Protein 5GMB (pdb70)

Structure (mmCIF, N/CA/C/O backbone):
data_5GMB
#
_entry.id   5GMB
#
_cell.length_a   59.796
_cell.length_b   59.796
_cell.length_c   124.180
_cell.angle_alpha   90.00
_cell.angle_beta   90.00
_cell.angle_gamma   90.00
#
_symmetry.space_group_name_H-M   'P 43 21 2'
#
loop_
_entity.id
_entity.type
_entity.pdbx_description
1 polymer "tRNA (cytidine/uridine-2'-O-)-methyltransferase TrmJ"
2 water water
#
loop_
_atom_site.group_PDB
_atom_site.id
_atom_site.type_symbol
_atom_site.label_atom_id
_atom_site.label_alt_id
_atom_site.label_comp_id
_atom_site.label_asym_id
_atom_site.label_entity_id
_atom_site.label_seq_id
_atom_site.pdbx_PDB_ins_code
_atom_site.Cartn_x
_atom_site.Cartn_y
_atom_site.Cartn_z
_atom_site.occupancy
_atom_site.B_iso_or_equiv
_atom_site.auth_seq_id
_atom_site.auth_comp_id
_atom_site.auth_asym_id
_atom_site.auth_atom_id
_atom_site.pdbx_PDB_model_num
ATOM 1 N N . PHE A 1 1 ? 42.833 7.173 -2.450 1.00 60.44 -3 PHE A N 1
ATOM 2 C CA . PHE A 1 1 ? 41.638 7.486 -3.203 1.00 59.77 -3 PHE A CA 1
ATOM 3 C C . PHE A 1 1 ? 40.557 8.440 -2.640 1.00 60.58 -3 PHE A C 1
ATOM 4 O O . PHE A 1 1 ? 40.035 8.414 -1.543 1.00 60.87 -3 PHE A O 1
ATOM 12 N N . GLN A 1 2 ? 40.331 9.340 -3.615 1.00 53.70 -2 GLN A N 1
ATOM 13 C CA . GLN A 1 2 ? 39.436 10.483 -3.558 1.00 51.52 -2 GLN A CA 1
ATOM 14 C C . GLN A 1 2 ? 38.017 10.052 -3.413 1.00 49.95 -2 GLN A C 1
ATOM 15 O O . GLN A 1 2 ? 37.503 10.384 -2.422 1.00 48.52 -2 GLN A O 1
ATOM 21 N N . SER A 1 3 ? 37.408 9.328 -4.379 1.00 43.33 -1 SER A N 1
ATOM 22 C CA . SER A 1 3 ? 36.012 8.887 -4.235 1.00 41.84 -1 SER A CA 1
ATOM 23 C C . SER A 1 3 ? 35.861 8.037 -2.975 1.00 40.88 -1 SER A C 1
ATOM 24 O O . SER A 1 3 ? 34.879 8.211 -2.241 1.00 36.90 -1 SER A O 1
ATOM 27 N N . MET A 1 4 ? 36.884 7.179 -2.695 1.00 36.13 0 MET A N 1
ATOM 28 C CA . MET A 1 4 ? 36.966 6.281 -1.536 1.00 35.46 0 MET A CA 1
ATOM 29 C C . MET A 1 4 ? 36.836 6.971 -0.171 1.00 30.71 0 MET A C 1
ATOM 30 O O . MET A 1 4 ? 36.369 6.336 0.772 1.00 28.34 0 MET A O 1
ATOM 35 N N . MET A 1 5 ? 37.235 8.231 -0.066 1.00 23.77 1 MET A N 1
ATOM 36 C CA . MET A 1 5 ? 37.140 9.009 1.150 1.00 22.10 1 MET A CA 1
ATOM 37 C C . MET A 1 5 ? 35.675 9.052 1.645 1.00 19.72 1 MET A C 1
ATOM 38 O O . MET A 1 5 ? 35.398 9.000 2.795 1.00 17.57 1 MET A O 1
ATOM 43 N N . LEU A 1 6 ? 34.750 9.185 0.707 1.00 14.70 2 LEU A N 1
ATOM 44 C CA . LEU A 1 6 ? 33.333 9.266 1.069 1.00 12.23 2 LEU A CA 1
ATOM 45 C C . LEU A 1 6 ? 32.794 8.009 1.758 1.00 14.71 2 LEU A C 1
ATOM 46 O O . LEU A 1 6 ? 31.768 8.097 2.439 1.00 12.40 2 LEU A O 1
ATOM 51 N N . ASP A 1 7 ? 33.502 6.912 1.637 1.00 13.04 3 ASP A N 1
ATOM 52 C CA . ASP A 1 7 ? 33.037 5.740 2.318 1.00 13.49 3 ASP A CA 1
ATOM 53 C C . ASP A 1 7 ? 33.246 5.782 3.850 1.00 16.80 3 ASP A C 1
ATOM 54 O O . ASP A 1 7 ? 32.752 4.958 4.565 1.00 17.49 3 ASP A O 1
ATOM 59 N N . ARG A 1 8 ? 33.993 6.783 4.278 1.00 14.16 4 ARG A N 1
ATOM 60 C CA . ARG A 1 8 ? 34.274 6.949 5.708 1.00 14.29 4 ARG A CA 1
ATOM 61 C C . ARG A 1 8 ? 33.312 7.914 6.411 1.00 16.62 4 ARG A C 1
ATOM 62 O O . ARG A 1 8 ? 33.551 8.298 7.558 1.00 15.98 4 ARG A O 1
ATOM 70 N N . ILE A 1 9 ? 32.199 8.238 5.759 1.00 12.28 5 ILE A N 1
ATOM 71 C CA . ILE A 1 9 ? 31.109 8.990 6.380 1.00 11.76 5 ILE A CA 1
ATOM 72 C C . ILE A 1 9 ? 30.050 7.963 6.709 1.00 15.46 5 ILE A C 1
ATOM 73 O O . ILE A 1 9 ? 29.474 7.382 5.817 1.00 15.19 5 ILE A O 1
ATOM 78 N N . ARG A 1 10 ? 29.806 7.766 7.997 1.00 9.88 6 ARG A N 1
ATOM 79 C CA . ARG A 1 10 ? 28.898 6.767 8.471 1.00 10.26 6 ARG A CA 1
ATOM 80 C C . ARG A 1 10 ? 27.553 7.439 8.733 1.00 12.07 6 ARG A C 1
ATOM 81 O O . ARG A 1 10 ? 27.453 8.242 9.657 1.00 11.64 6 ARG A O 1
ATOM 89 N N . VAL A 1 11 ? 26.532 7.150 7.913 1.00 8.32 7 VAL A N 1
ATOM 90 C CA . VAL A 1 11 ? 25.197 7.713 8.151 1.00 8.25 7 VAL A CA 1
ATOM 91 C C . VAL A 1 11 ? 24.484 6.802 9.135 1.00 10.80 7 VAL A C 1
ATOM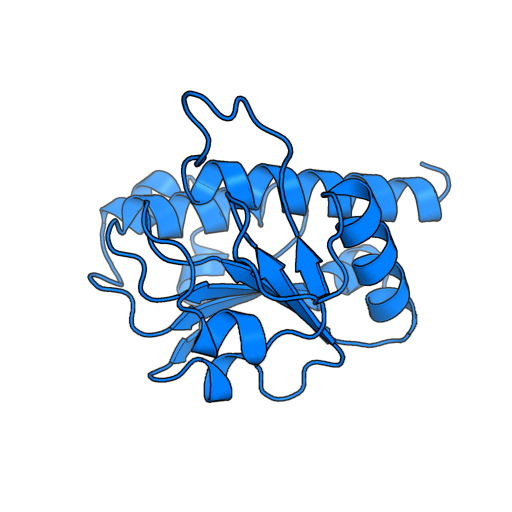 92 O O . VAL A 1 11 ? 24.378 5.584 8.881 1.00 10.77 7 VAL A O 1
ATOM 96 N N . VAL A 1 12 ? 24.048 7.376 10.267 1.00 7.26 8 VAL A N 1
ATOM 97 C CA . VAL A 1 12 ? 23.396 6.601 11.333 1.00 7.22 8 VAL A CA 1
ATOM 98 C C . VAL A 1 12 ? 21.957 7.067 11.473 1.00 10.20 8 VAL A C 1
ATOM 99 O O . VAL A 1 12 ? 21.720 8.248 11.746 1.00 9.39 8 VAL A O 1
ATOM 103 N N . LEU A 1 13 ? 21.002 6.167 11.246 1.00 7.72 9 LEU A N 1
ATOM 104 C CA . LEU A 1 13 ? 19.593 6.511 11.411 1.00 7.35 9 LEU A CA 1
ATOM 105 C C . LEU A 1 13 ? 19.131 5.867 12.703 1.00 10.21 9 LEU A C 1
ATOM 106 O O . LEU A 1 13 ? 19.159 4.623 12.834 1.00 8.78 9 LEU A O 1
ATOM 111 N N . VAL A 1 14 ? 18.659 6.710 13.625 1.00 8.21 10 VAL A N 1
ATOM 112 C CA . VAL A 1 14 ? 18.231 6.246 14.950 1.00 7.70 10 VAL A CA 1
ATOM 113 C C . VAL A 1 14 ? 16.714 5.996 15.004 1.00 11.17 10 VAL A C 1
ATOM 114 O O . VAL A 1 14 ? 15.921 6.917 14.836 1.00 10.88 10 VAL A O 1
ATOM 118 N N . ASN A 1 15 ? 16.337 4.728 15.290 1.00 10.51 11 ASN A N 1
ATOM 119 C CA . ASN A 1 15 ? 14.943 4.326 15.526 1.00 10.52 11 ASN A CA 1
ATOM 120 C C . ASN A 1 15 ? 13.962 4.808 14.453 1.00 12.65 11 ASN A C 1
ATOM 121 O O . ASN A 1 15 ? 12.915 5.377 14.765 1.00 12.26 11 ASN A O 1
ATOM 126 N N . THR A 1 16 ? 14.315 4.587 13.172 1.00 10.03 12 THR A N 1
ATOM 127 C CA . THR A 1 16 ? 13.479 5.051 12.066 1.00 10.04 12 THR A CA 1
ATOM 128 C C . THR A 1 16 ? 12.135 4.308 12.083 1.00 13.22 12 THR A C 1
ATOM 129 O O . THR A 1 16 ? 12.125 3.064 12.149 1.00 14.16 12 THR A O 1
ATOM 133 N N . SER A 1 17 ? 11.085 5.096 12.048 1.00 11.39 13 SER A N 1
ATOM 134 C CA A SER A 1 17 ? 9.735 4.366 12.022 0.50 12.09 13 SER A CA 1
ATOM 135 C CA B SER A 1 17 ? 9.813 4.423 11.953 0.50 12.09 13 SER A CA 1
ATOM 136 C C . SER A 1 17 ? 9.168 3.918 10.568 1.00 16.40 13 SER A C 1
ATOM 137 O O . SER A 1 17 ? 8.631 2.815 10.317 1.00 16.87 13 SER A O 1
ATOM 142 N N . HIS A 1 18 ? 9.440 4.827 9.597 1.00 13.08 14 HIS A N 1
ATOM 143 C CA . HIS A 1 18 ? 8.986 4.508 8.244 1.00 14.35 14 HIS A CA 1
ATOM 144 C C . HIS A 1 18 ? 10.074 3.865 7.431 1.00 14.21 14 HIS A C 1
ATOM 145 O O . HIS A 1 18 ? 11.071 4.515 7.144 1.00 11.60 14 HIS A O 1
ATOM 152 N N . PRO A 1 19 ? 9.933 2.573 7.056 1.00 13.62 15 PRO A N 1
ATOM 153 C CA . PRO A 1 19 ? 11.002 1.934 6.269 1.00 12.67 15 PRO A CA 1
ATOM 154 C C . PRO A 1 19 ? 11.279 2.634 4.951 1.00 12.03 15 PRO A C 1
ATOM 155 O O . PRO A 1 19 ? 12.437 2.640 4.512 1.00 12.31 15 PRO A O 1
ATOM 159 N N . GLY A 1 20 ? 10.273 3.287 4.363 1.00 10.56 16 GLY A N 1
ATOM 160 C CA . GLY A 1 20 ? 10.501 4.089 3.155 1.00 11.43 16 GLY A CA 1
ATOM 161 C C . GLY A 1 20 ? 11.610 5.132 3.344 1.00 14.30 16 GLY A C 1
ATOM 162 O O . GLY A 1 20 ? 12.385 5.411 2.419 1.00 13.53 16 GLY A O 1
ATOM 163 N N . ASN A 1 21 ? 11.731 5.705 4.568 1.00 11.09 17 ASN A N 1
ATOM 164 C CA . ASN A 1 21 ? 12.792 6.692 4.828 1.00 9.88 17 ASN A CA 1
ATOM 165 C C . ASN A 1 21 ? 14.181 6.069 4.831 1.00 9.33 17 ASN A C 1
ATOM 166 O O . ASN A 1 21 ? 15.150 6.730 4.483 1.00 8.92 17 ASN A O 1
ATOM 171 N N . ILE A 1 22 ? 14.292 4.800 5.232 1.00 7.75 18 ILE A N 1
ATOM 172 C CA . ILE A 1 22 ? 15.589 4.103 5.222 1.00 6.28 18 ILE A CA 1
ATOM 173 C C . ILE A 1 22 ? 16.045 3.999 3.757 1.00 9.57 18 ILE A C 1
ATOM 174 O O . ILE A 1 22 ? 17.203 4.308 3.442 1.00 9.54 18 ILE A O 1
ATOM 179 N N . GLY A 1 23 ? 15.123 3.571 2.878 1.00 9.00 19 GLY A N 1
ATOM 180 C CA . GLY A 1 23 ? 15.438 3.466 1.454 1.00 9.02 19 GLY A CA 1
ATOM 181 C C . GLY A 1 23 ? 15.785 4.808 0.839 1.00 11.26 19 GLY A C 1
ATOM 182 O O . GLY A 1 23 ? 16.779 4.927 0.104 1.00 10.46 19 GLY A O 1
ATOM 183 N N . GLY A 1 24 ? 14.977 5.828 1.156 1.00 8.17 20 GLY A N 1
ATOM 184 C CA . GLY A 1 24 ? 15.200 7.197 0.677 1.00 8.95 20 GLY A CA 1
ATOM 185 C C . GLY A 1 24 ? 16.573 7.700 1.111 1.00 10.26 20 GLY A C 1
ATOM 186 O O . GLY A 1 24 ? 17.292 8.331 0.322 1.00 8.95 20 GLY A O 1
ATOM 187 N N . ALA A 1 25 ? 16.958 7.420 2.383 1.00 8.34 21 ALA A N 1
ATOM 188 C CA . ALA A 1 25 ? 18.288 7.804 2.879 1.00 7.54 21 ALA A CA 1
ATOM 189 C C . ALA A 1 25 ? 19.377 7.091 2.089 1.00 8.59 21 ALA A C 1
ATOM 190 O O . ALA A 1 25 ? 20.362 7.723 1.681 1.00 8.88 21 ALA A O 1
ATOM 192 N N . ALA A 1 26 ? 19.207 5.761 1.831 1.00 7.26 22 ALA A N 1
ATOM 193 C CA . ALA A 1 26 ? 20.230 5.044 1.040 1.00 7.85 22 ALA A CA 1
ATOM 194 C C . ALA A 1 26 ? 20.377 5.656 -0.348 1.00 9.41 22 ALA A C 1
ATOM 195 O O . ALA A 1 26 ? 21.486 5.817 -0.826 1.00 8.62 22 ALA A O 1
ATOM 197 N N . ARG A 1 27 ? 19.256 5.999 -0.999 1.00 6.82 23 ARG A N 1
ATOM 198 C CA . ARG A 1 27 ? 19.320 6.616 -2.319 1.00 7.29 23 ARG A CA 1
ATOM 199 C C . ARG A 1 27 ? 20.063 7.957 -2.259 1.00 9.85 23 ARG A C 1
ATOM 200 O O . ARG A 1 27 ? 20.960 8.211 -3.084 1.00 9.23 23 ARG A O 1
ATOM 208 N N . ALA A 1 28 ? 19.725 8.779 -1.253 1.00 7.83 24 ALA A N 1
ATOM 209 C CA . ALA A 1 28 ? 20.350 10.089 -1.047 1.00 8.53 24 ALA A CA 1
ATOM 210 C C . ALA A 1 28 ? 21.859 9.975 -0.826 1.00 11.49 24 ALA A C 1
ATOM 211 O O . ALA A 1 28 ? 22.622 10.817 -1.305 1.00 15.34 24 ALA A O 1
ATOM 213 N N . MET A 1 29 ? 22.286 8.930 -0.120 1.00 7.32 25 MET A N 1
ATOM 214 C CA . MET A 1 29 ? 23.697 8.659 0.094 1.00 7.13 25 MET A CA 1
ATOM 215 C C . MET A 1 29 ? 24.362 8.252 -1.228 1.00 10.79 25 MET A C 1
ATOM 216 O O . MET A 1 29 ? 25.393 8.833 -1.609 1.00 9.25 25 MET A O 1
ATOM 221 N N . LYS A 1 30 ? 23.710 7.276 -1.833 1.00 8.93 26 LYS A N 1
ATOM 222 C CA A LYS A 1 30 ? 24.389 6.725 -3.148 0.50 8.77 26 LYS A CA 1
ATOM 223 C CA B LYS A 1 30 ? 24.298 6.854 -3.078 0.50 8.77 26 LYS A CA 1
ATOM 224 C C . LYS A 1 30 ? 24.528 7.962 -4.275 1.00 12.00 26 LYS A C 1
ATOM 225 O O . LYS A 1 30 ? 25.576 8.026 -4.974 1.00 11.24 26 LYS A O 1
ATOM 236 N N . ASN A 1 31 ? 23.445 8.680 -4.258 1.00 9.82 27 ASN A N 1
ATOM 237 C CA A ASN A 1 31 ? 23.689 9.677 -5.464 0.50 9.54 27 ASN A CA 1
ATOM 238 C CA B ASN A 1 31 ? 23.485 9.812 -5.171 0.50 9.54 27 ASN A CA 1
ATOM 239 C C . ASN A 1 31 ? 24.718 10.854 -5.100 1.00 11.43 27 ASN A C 1
ATOM 240 O O . ASN A 1 31 ? 25.119 11.672 -5.951 1.00 10.39 27 ASN A O 1
ATOM 249 N N . MET A 1 32 ? 25.234 10.823 -3.844 1.00 8.59 28 MET A N 1
ATOM 250 C CA . MET A 1 32 ? 26.312 11.755 -3.485 1.00 7.77 28 MET A CA 1
ATOM 251 C C . MET A 1 32 ? 27.663 11.067 -3.300 1.00 11.76 28 MET A C 1
ATOM 252 O O . MET A 1 32 ? 28.649 11.732 -2.989 1.00 10.58 28 MET A O 1
ATOM 257 N N . GLY A 1 33 ? 27.708 9.762 -3.545 1.00 9.39 29 GLY A N 1
ATOM 258 C CA . GLY A 1 33 ? 28.942 8.993 -3.444 1.00 10.27 29 GLY A CA 1
ATOM 259 C C . GLY A 1 33 ? 29.161 8.289 -2.118 1.00 13.21 29 GLY A C 1
ATOM 260 O O . GLY A 1 33 ? 30.224 7.699 -1.920 1.00 12.29 29 GLY A O 1
ATOM 261 N N . LEU A 1 34 ? 28.200 8.412 -1.213 1.00 9.97 30 LEU A N 1
ATOM 262 C CA . LEU A 1 34 ? 28.326 7.752 0.068 1.00 10.07 30 LEU A CA 1
ATOM 263 C C . LEU A 1 34 ? 27.731 6.337 0.073 1.00 13.07 30 LEU A C 1
ATOM 264 O O . LEU A 1 34 ? 26.945 6.005 -0.755 1.00 12.71 30 LEU A O 1
ATOM 269 N N . SER A 1 35 ? 28.166 5.520 1.026 1.00 10.72 31 SER A N 1
ATOM 270 C CA . SER A 1 35 ? 27.730 4.147 1.083 1.00 10.67 31 SER A CA 1
ATOM 271 C C . SER A 1 35 ? 27.584 3.424 2.417 1.00 13.63 31 SER A C 1
ATOM 272 O O . SER A 1 35 ? 27.072 2.348 2.453 1.00 13.22 31 SER A O 1
ATOM 275 N N . GLN A 1 36 ? 28.083 4.016 3.490 1.00 10.33 32 GLN A N 1
ATOM 276 C CA . GLN A 1 36 ? 28.055 3.356 4.795 1.00 9.63 32 GLN A CA 1
ATOM 277 C C . GLN A 1 36 ? 26.828 3.735 5.657 1.00 10.83 32 GLN A C 1
ATOM 278 O O . GLN A 1 36 ? 26.784 4.791 6.172 1.00 11.26 32 GLN A O 1
ATOM 284 N N . LEU A 1 37 ? 25.881 2.813 5.754 1.00 9.11 33 LEU A N 1
ATOM 285 C CA . LEU A 1 37 ? 24.651 3.054 6.514 1.00 8.81 33 LEU A CA 1
ATOM 286 C C . LEU A 1 37 ? 24.593 2.177 7.744 1.00 11.90 33 LEU A C 1
ATOM 287 O O . LEU A 1 37 ? 24.915 0.979 7.674 1.00 11.79 33 LEU A O 1
ATOM 292 N N . VAL A 1 38 ? 24.191 2.771 8.879 1.00 9.50 34 VAL A N 1
ATOM 293 C CA . VAL A 1 38 ? 24.045 2.056 10.155 1.00 9.37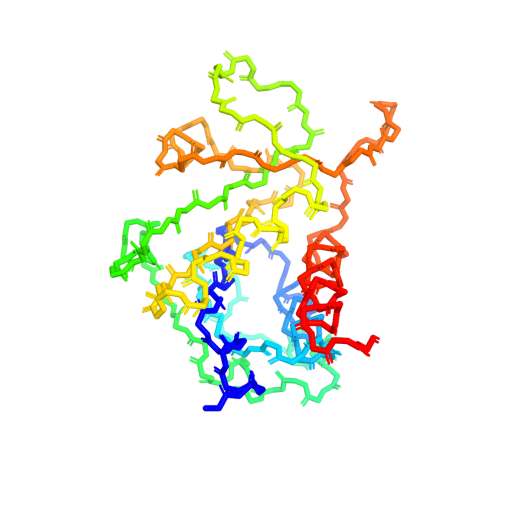 34 VAL A CA 1
ATOM 294 C C . VAL A 1 38 ? 22.674 2.388 10.699 1.00 10.81 34 VAL A C 1
ATOM 295 O O . VAL A 1 38 ? 22.302 3.560 10.720 1.00 10.22 34 VAL A O 1
ATOM 299 N N . LEU A 1 39 ? 21.913 1.370 11.133 1.00 8.71 35 LEU A N 1
ATOM 300 C CA . LEU A 1 39 ? 20.558 1.600 11.619 1.00 9.19 35 LEU A CA 1
ATOM 301 C C . LEU A 1 39 ? 20.517 1.166 13.071 1.00 12.94 35 LEU A C 1
ATOM 302 O O . LEU A 1 39 ? 20.851 0.018 13.366 1.00 13.01 35 LEU A O 1
ATOM 307 N N . VAL A 1 40 ? 20.048 2.039 13.940 1.00 9.31 36 VAL A N 1
ATOM 308 C CA . VAL A 1 40 ? 19.884 1.744 15.373 1.00 9.70 36 VAL A CA 1
ATOM 309 C C . VAL A 1 40 ? 18.406 1.425 15.605 1.00 14.78 36 VAL A C 1
ATOM 310 O O . VAL A 1 40 ? 17.567 2.291 15.406 1.00 11.95 36 VAL A O 1
ATOM 314 N N . GLN A 1 41 ? 18.087 0.179 16.010 1.00 14.01 37 GLN A N 1
ATOM 315 C CA . GLN A 1 41 ? 16.699 -0.228 16.306 1.00 14.31 37 GLN A CA 1
ATOM 316 C C . GLN A 1 41 ? 15.660 0.272 15.273 1.00 14.45 37 GLN A C 1
ATOM 317 O O . GLN A 1 41 ? 14.674 0.887 15.657 1.00 13.27 37 GLN A O 1
ATOM 323 N N . PRO A 1 42 ? 15.835 0.014 13.960 1.00 13.04 38 PRO A N 1
ATOM 324 C CA . PRO A 1 42 ? 14.793 0.447 13.011 1.00 12.95 38 PRO A CA 1
ATOM 325 C C . PRO A 1 42 ? 13.507 -0.312 13.316 1.00 17.82 38 PRO A C 1
ATOM 326 O O . PRO A 1 42 ? 13.565 -1.484 13.731 1.00 17.14 38 PRO A O 1
ATOM 330 N N . GLU A 1 43 ? 12.365 0.349 13.156 1.00 15.64 39 GLU A N 1
ATOM 331 C CA . GLU A 1 43 ? 11.091 -0.296 13.502 1.00 17.25 39 GLU A CA 1
ATOM 332 C C . GLU A 1 43 ? 10.708 -1.422 12.548 1.00 23.38 39 GLU A C 1
ATOM 333 O O . GLU A 1 43 ? 10.228 -2.459 13.019 1.00 24.54 39 GLU A O 1
ATOM 339 N N . SER A 1 44 ? 10.970 -1.263 11.236 1.00 19.29 40 SER A N 1
ATOM 340 C CA . SER A 1 44 ? 10.644 -2.309 10.256 1.00 20.75 40 SER A CA 1
ATOM 341 C C . SER A 1 44 ? 11.757 -2.365 9.229 1.00 25.76 40 SER A C 1
ATOM 342 O O . SER A 1 44 ? 11.840 -1.497 8.358 1.00 28.54 40 SER A O 1
ATOM 345 N N . PHE A 1 45 ? 12.652 -3.330 9.373 1.00 19.85 41 PHE A N 1
ATOM 346 C CA . PHE A 1 45 ? 13.766 -3.505 8.448 1.00 18.86 41 PHE A CA 1
ATOM 347 C C . PHE A 1 45 ? 14.292 -4.943 8.529 1.00 24.52 41 PHE A C 1
ATOM 348 O O . PHE A 1 45 ? 14.555 -5.422 9.636 1.00 24.35 41 PHE A O 1
ATOM 356 N N . PRO A 1 46 ? 14.563 -5.604 7.391 1.00 22.09 42 PRO A N 1
ATOM 357 C CA . PRO A 1 46 ? 14.302 -5.180 5.998 1.00 20.75 42 PRO A CA 1
ATOM 358 C C . PRO A 1 46 ? 12.807 -5.039 5.737 1.00 22.51 42 PRO A C 1
ATOM 359 O O . PRO A 1 46 ? 12.000 -5.562 6.499 1.00 21.50 42 PRO A O 1
ATOM 363 N N . HIS A 1 47 ? 12.442 -4.323 4.671 1.00 18.60 43 HIS A N 1
ATOM 364 C CA . HIS A 1 47 ? 11.052 -4.082 4.302 1.00 18.99 43 HIS A CA 1
ATOM 365 C C . HIS A 1 47 ? 11.002 -3.686 2.851 1.00 21.19 43 HIS A C 1
ATOM 366 O O . HIS A 1 47 ? 11.901 -2.991 2.367 1.00 19.72 43 HIS A O 1
ATOM 373 N N . GLY A 1 48 ? 9.931 -4.091 2.168 1.00 18.57 44 GLY A N 1
ATOM 374 C CA . GLY A 1 48 ? 9.704 -3.760 0.765 1.00 17.26 44 GLY A CA 1
ATOM 375 C C . GLY A 1 48 ? 9.688 -2.268 0.474 1.00 18.79 44 GLY A C 1
ATOM 376 O O . GLY A 1 48 ? 10.144 -1.845 -0.591 1.00 18.50 44 GLY A O 1
ATOM 377 N N . ASP A 1 49 ? 9.207 -1.470 1.408 1.00 14.35 45 ASP A N 1
ATOM 378 C CA . ASP A 1 49 ? 9.164 -0.047 1.178 1.00 13.09 45 ASP A CA 1
ATOM 379 C C . ASP A 1 49 ? 10.586 0.569 1.133 1.00 14.43 45 ASP A C 1
ATOM 380 O O . ASP A 1 49 ? 10.771 1.526 0.469 1.00 14.80 45 ASP A O 1
ATOM 385 N N . ALA A 1 50 ? 11.514 0.035 1.923 1.00 12.08 46 ALA A N 1
ATOM 386 C CA . ALA A 1 50 ? 12.911 0.516 1.923 1.00 11.29 46 ALA A CA 1
ATOM 387 C C . ALA A 1 50 ? 13.521 0.155 0.570 1.00 14.00 46 ALA A C 1
ATOM 388 O O . ALA A 1 50 ? 14.128 0.990 -0.098 1.00 12.71 46 ALA A O 1
ATOM 390 N N . VAL A 1 51 ? 13.305 -1.082 0.126 1.00 13.19 47 VAL A N 1
ATOM 391 C CA . VAL A 1 51 ? 13.818 -1.491 -1.177 1.00 12.78 47 VAL A CA 1
ATOM 392 C C . VAL A 1 51 ? 13.259 -0.588 -2.301 1.00 15.07 47 VAL A C 1
ATOM 393 O O . VAL A 1 51 ? 14.010 -0.153 -3.172 1.00 15.25 47 VAL A O 1
ATOM 397 N N . ALA A 1 52 ? 11.948 -0.294 -2.278 1.00 13.60 48 ALA A N 1
ATOM 398 C CA . ALA A 1 52 ? 11.327 0.534 -3.320 1.00 13.25 48 ALA A CA 1
ATOM 399 C C . ALA A 1 52 ? 11.870 1.969 -3.322 1.00 15.01 48 ALA A C 1
ATOM 400 O O . ALA A 1 52 ? 12.254 2.485 -4.374 1.00 15.15 48 ALA A O 1
ATOM 402 N N . ARG A 1 53 ? 11.958 2.601 -2.124 1.00 11.47 49 ARG A N 1
ATOM 403 C CA . ARG A 1 53 ? 12.435 3.978 -2.051 1.00 11.52 49 ARG A CA 1
ATOM 404 C C . ARG A 1 53 ? 13.939 4.097 -2.318 1.00 12.88 49 ARG A C 1
ATOM 405 O O . ARG A 1 53 ? 14.413 5.164 -2.696 1.00 13.06 49 ARG A O 1
ATOM 413 N N . ALA A 1 54 ? 14.677 2.999 -2.185 1.00 10.25 50 ALA A N 1
ATOM 414 C CA . ALA A 1 54 ? 16.120 3.008 -2.488 1.00 9.43 50 ALA A CA 1
ATOM 415 C C . ALA A 1 54 ? 16.371 3.237 -3.989 1.00 11.60 50 ALA A C 1
ATOM 416 O O . ALA A 1 54 ? 17.424 3.728 -4.369 1.00 11.07 50 ALA A O 1
ATOM 418 N N . SER A 1 55 ? 15.377 2.894 -4.842 1.00 10.94 51 SER A N 1
ATOM 419 C CA . SER A 1 55 ? 15.450 3.121 -6.276 1.00 11.32 51 SER A CA 1
ATOM 420 C C . SER A 1 55 ? 16.830 2.740 -6.856 1.00 13.07 51 SER A C 1
ATOM 421 O O . SER A 1 55 ? 17.457 3.533 -7.562 1.00 14.08 51 SER A O 1
ATOM 424 N N . GLY A 1 56 ? 17.291 1.529 -6.537 1.00 9.79 52 GLY A N 1
ATOM 425 C CA . GLY A 1 56 ? 18.569 1.034 -7.032 1.00 10.68 52 GLY A CA 1
ATOM 426 C C . GLY A 1 56 ? 19.718 1.116 -6.044 1.00 13.85 52 GLY A C 1
ATOM 427 O O . GLY A 1 56 ? 20.803 0.602 -6.329 1.00 13.83 52 GLY A O 1
ATOM 428 N N . ALA A 1 57 ? 19.516 1.778 -4.874 1.00 10.30 53 ALA A N 1
ATOM 429 C CA . ALA A 1 57 ? 20.571 1.842 -3.856 1.00 11.18 53 ALA A CA 1
ATOM 430 C C . ALA A 1 57 ? 20.435 0.656 -2.869 1.00 14.18 53 ALA A C 1
ATOM 431 O O . ALA A 1 57 ? 20.651 0.796 -1.667 1.00 12.28 53 ALA A O 1
ATOM 433 N N . THR A 1 58 ? 20.090 -0.545 -3.409 1.00 13.16 54 THR A N 1
ATOM 434 C CA . THR A 1 58 ? 19.929 -1.788 -2.623 1.00 12.41 54 THR A CA 1
ATOM 435 C C . THR A 1 58 ? 21.252 -2.341 -2.095 1.00 14.96 54 THR A C 1
ATOM 436 O O . THR A 1 58 ? 21.243 -3.053 -1.082 1.00 16.16 54 THR A O 1
ATOM 440 N N . ASP A 1 59 ? 22.364 -2.007 -2.715 1.00 13.37 55 ASP A N 1
ATOM 441 C CA . ASP A 1 59 ? 23.664 -2.391 -2.232 1.00 13.97 55 ASP A CA 1
ATOM 442 C C . ASP A 1 59 ? 23.938 -1.753 -0.862 1.00 16.14 55 ASP A C 1
ATOM 443 O O . ASP A 1 59 ? 24.424 -2.366 0.007 1.00 15.47 55 ASP A O 1
ATOM 448 N N . ILE A 1 60 ? 23.538 -0.514 -0.732 1.00 12.95 56 ILE A N 1
ATOM 449 C CA . ILE A 1 60 ? 23.704 0.146 0.539 1.00 11.91 56 ILE A CA 1
ATOM 450 C C . ILE A 1 60 ? 22.835 -0.495 1.617 1.00 13.23 56 ILE A C 1
ATOM 451 O O 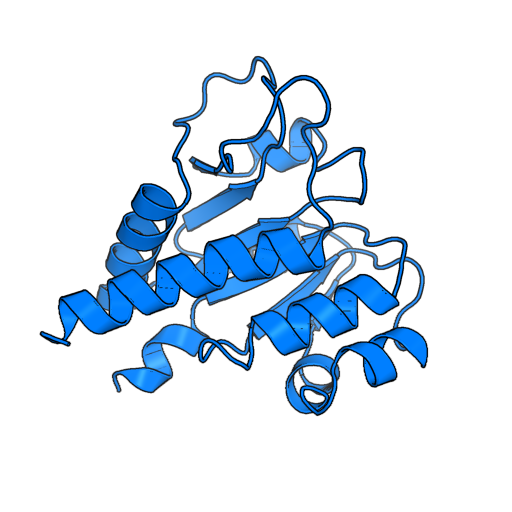. ILE A 1 60 ? 23.285 -0.631 2.690 1.00 13.00 56 ILE A O 1
ATOM 456 N N . LEU A 1 61 ? 21.582 -0.823 1.287 1.00 12.04 57 LEU A N 1
ATOM 457 C CA . LEU A 1 61 ? 20.703 -1.523 2.229 1.00 12.08 57 LEU A CA 1
ATOM 458 C C . LEU A 1 61 ? 21.261 -2.891 2.612 1.00 16.42 57 LEU A C 1
ATOM 459 O O . LEU A 1 61 ? 21.207 -3.264 3.777 1.00 15.99 57 LEU A O 1
ATOM 464 N N . ASP A 1 62 ? 21.762 -3.651 1.633 1.00 15.87 58 ASP A N 1
ATOM 465 C CA . ASP A 1 62 ? 22.318 -4.987 1.911 1.00 16.31 58 ASP A CA 1
ATOM 466 C C . ASP A 1 62 ? 23.565 -4.958 2.798 1.00 20.01 58 ASP A C 1
ATOM 467 O O . ASP A 1 62 ? 23.765 -5.889 3.572 1.00 19.86 58 ASP A O 1
ATOM 472 N N . ALA A 1 63 ? 24.371 -3.879 2.720 1.00 15.81 59 ALA A N 1
ATOM 473 C CA . ALA A 1 63 ? 25.592 -3.732 3.504 1.00 16.44 59 ALA A CA 1
ATOM 474 C C . ALA A 1 63 ? 25.333 -2.986 4.820 1.00 19.20 59 ALA A C 1
ATOM 475 O O . ALA A 1 63 ? 26.240 -2.874 5.639 1.00 18.68 59 ALA A O 1
ATOM 477 N N . ALA A 1 64 ? 24.102 -2.475 5.031 1.00 14.68 60 ALA A N 1
ATOM 478 C CA . ALA A 1 64 ? 23.795 -1.698 6.228 1.00 13.98 60 ALA A CA 1
ATOM 479 C C . ALA A 1 64 ? 23.925 -2.552 7.491 1.00 19.05 60 ALA A C 1
ATOM 480 O O . ALA A 1 64 ? 23.533 -3.718 7.482 1.00 18.41 60 ALA A 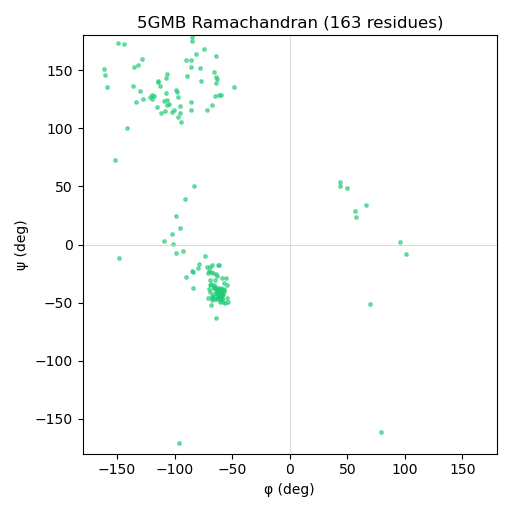O 1
ATOM 482 N N . ARG A 1 65 ? 24.483 -1.994 8.557 1.00 15.32 61 ARG A N 1
ATOM 483 C CA . ARG A 1 65 ? 24.630 -2.711 9.812 1.00 15.18 61 ARG A CA 1
ATOM 484 C C . ARG A 1 65 ? 23.504 -2.305 10.723 1.00 17.60 61 ARG A C 1
ATOM 485 O O . ARG A 1 65 ? 23.252 -1.146 10.839 1.00 16.27 61 ARG A O 1
ATOM 493 N N . VAL A 1 66 ? 22.856 -3.288 11.353 1.00 13.17 62 VAL A N 1
ATOM 494 C CA . VAL A 1 66 ? 21.714 -3.025 12.227 1.00 13.16 62 VAL A CA 1
ATOM 495 C C . VAL A 1 66 ? 22.210 -3.298 13.640 1.00 17.97 62 VAL A C 1
ATOM 496 O O . VAL A 1 66 ? 22.706 -4.396 13.907 1.00 17.80 62 VAL A O 1
ATOM 500 N N . VAL A 1 67 ? 22.101 -2.307 14.530 1.00 14.31 63 VAL A N 1
ATOM 501 C CA . VAL A 1 67 ? 22.564 -2.436 15.920 1.00 13.91 63 VAL A CA 1
ATOM 502 C C . VAL A 1 67 ? 21.510 -2.052 16.956 1.00 16.73 63 VAL A C 1
ATOM 503 O O . VAL A 1 67 ? 20.596 -1.395 16.624 1.00 15.30 63 VAL A O 1
ATOM 507 N N . ASP A 1 68 ? 21.669 -2.514 18.200 1.00 14.43 64 ASP A N 1
ATOM 508 C CA . ASP A 1 68 ? 20.678 -2.246 19.231 1.00 14.87 64 ASP A CA 1
ATOM 509 C C . ASP A 1 68 ? 20.869 -0.898 19.915 1.00 17.54 64 ASP A C 1
ATOM 510 O O . ASP A 1 68 ? 19.932 -0.398 20.550 1.00 17.72 64 ASP A O 1
ATOM 515 N N . THR A 1 69 ? 22.102 -0.351 19.882 1.00 14.49 65 THR A N 1
ATOM 516 C CA . THR A 1 69 ? 22.347 0.923 20.566 1.00 13.33 65 THR A CA 1
ATOM 517 C C . THR A 1 69 ? 23.088 1.937 19.707 1.00 14.72 65 THR A C 1
ATOM 518 O O . THR A 1 69 ? 23.886 1.567 18.835 1.00 14.89 65 THR A O 1
ATOM 522 N N . LEU A 1 70 ? 22.886 3.221 20.026 1.00 12.82 66 LEU A N 1
ATOM 523 C CA . LEU A 1 70 ? 23.620 4.293 19.366 1.00 12.26 66 LEU A CA 1
ATOM 524 C C . LEU A 1 70 ? 25.124 4.102 19.648 1.00 14.09 66 LEU A C 1
ATOM 525 O O . LEU A 1 70 ? 25.949 4.281 18.754 1.00 12.35 66 LEU A O 1
ATOM 530 N N . GLU A 1 71 ? 25.479 3.678 20.882 1.00 11.60 67 GLU A N 1
ATOM 531 C CA . GLU A 1 71 ? 26.900 3.480 21.192 1.00 11.55 67 GLU A CA 1
ATOM 532 C C . GLU A 1 71 ? 27.585 2.546 20.197 1.00 14.30 67 GLU A C 1
ATOM 533 O O . GLU A 1 71 ? 28.656 2.866 19.694 1.00 14.21 67 GLU A O 1
ATOM 539 N N . GLU A 1 72 ? 26.953 1.398 19.875 1.00 13.06 68 GLU A N 1
ATOM 540 C CA . GLU A 1 72 ? 27.513 0.431 18.930 1.00 12.97 68 GLU A CA 1
ATOM 541 C C . GLU A 1 72 ? 27.686 1.049 17.534 1.00 15.36 68 GLU A C 1
ATOM 542 O O . GLU A 1 72 ? 28.689 0.803 16.852 1.00 15.60 68 GLU A O 1
ATOM 548 N N . ALA A 1 73 ? 26.714 1.875 17.136 1.00 12.65 69 ALA A N 1
ATOM 549 C CA . ALA A 1 73 ? 26.761 2.560 15.841 1.00 12.10 69 ALA A CA 1
ATOM 550 C C . ALA A 1 73 ? 27.926 3.544 15.703 1.00 14.42 69 ALA A C 1
ATOM 551 O O . ALA A 1 73 ? 28.370 3.795 14.574 1.00 14.48 69 ALA A O 1
ATOM 553 N N . LEU A 1 74 ? 28.433 4.085 16.834 1.00 11.41 70 LEU A N 1
ATOM 554 C CA . LEU A 1 74 ? 29.475 5.117 16.794 1.00 10.89 70 LEU A CA 1
ATOM 555 C C . LEU A 1 74 ? 30.897 4.633 16.987 1.00 15.84 70 LEU A C 1
ATOM 556 O O . LEU A 1 74 ? 31.822 5.453 16.917 1.00 14.66 70 LEU A O 1
ATOM 561 N N A SER A 1 75 ? 31.072 3.314 17.200 0.50 13.82 71 SER A N 1
ATOM 562 N N B SER A 1 75 ? 31.070 3.327 17.263 0.50 12.82 71 SER A N 1
ATOM 563 C CA A SER A 1 75 ? 32.368 2.671 17.417 0.50 14.24 71 SER A CA 1
ATOM 564 C CA B SER A 1 75 ? 32.375 2.710 17.497 0.50 12.74 71 SER A CA 1
ATOM 565 C C A SER A 1 75 ? 33.395 3.024 16.341 0.50 16.74 71 SER A C 1
ATOM 566 C C B SER A 1 75 ? 33.379 3.032 16.379 0.50 16.05 71 SER A C 1
ATOM 567 O O A SER A 1 75 ? 33.138 2.840 15.148 0.50 15.07 71 SER A O 1
ATOM 568 O O B SER A 1 75 ? 33.091 2.826 15.198 0.50 14.44 71 SER A O 1
ATOM 573 N N . GLY A 1 76 ? 34.536 3.554 16.777 1.00 12.53 72 GLY A N 1
ATOM 574 C CA . GLY A 1 76 ? 35.639 3.883 15.880 1.00 13.03 72 GLY A CA 1
ATOM 575 C C . GLY A 1 76 ? 35.571 5.205 15.145 1.00 16.13 72 GLY A C 1
ATOM 576 O O . GLY A 1 76 ? 36.448 5.488 14.318 1.00 15.40 72 GLY A O 1
ATOM 577 N N . CYS A 1 77 ? 34.526 6.007 15.397 1.00 11.69 73 CYS A N 1
ATOM 578 C CA . CYS A 1 77 ? 34.420 7.311 14.734 1.00 12.74 73 CYS A CA 1
ATOM 579 C C . CYS A 1 77 ? 35.336 8.353 15.352 1.00 15.62 73 CYS A C 1
ATOM 580 O O . CYS A 1 77 ? 35.451 8.397 16.571 1.00 17.84 73 CYS A O 1
ATOM 583 N N . SER A 1 78 ? 35.958 9.200 14.524 1.00 11.93 74 SER A N 1
ATOM 584 C CA . SER A 1 78 ? 36.795 10.292 15.000 1.00 12.83 74 SER A CA 1
ATOM 585 C C . SER A 1 78 ? 35.954 11.497 15.453 1.00 15.78 74 SER A C 1
ATOM 586 O O . SER A 1 78 ? 36.439 12.309 16.236 1.00 15.90 74 SER A O 1
ATOM 589 N N . VAL A 1 79 ? 34.675 11.611 15.000 1.00 11.12 75 VAL A N 1
ATOM 590 C CA . VAL A 1 79 ? 33.812 12.710 15.422 1.00 10.28 75 VAL A CA 1
ATOM 591 C C . VAL A 1 79 ? 32.379 12.283 15.123 1.00 12.66 75 VAL A C 1
ATOM 592 O O . VAL A 1 79 ? 32.166 11.493 14.186 1.00 10.17 75 VAL A O 1
ATOM 596 N N . VAL A 1 80 ? 31.443 12.801 15.914 1.00 9.86 76 VAL A N 1
ATOM 597 C CA . VAL A 1 80 ? 30.013 12.489 15.767 1.00 7.98 76 VAL A CA 1
ATOM 598 C C . VAL A 1 80 ? 29.225 13.761 15.671 1.00 10.85 76 VAL A C 1
ATOM 599 O O . VAL A 1 80 ? 29.341 14.597 16.560 1.00 10.34 76 VAL A O 1
ATOM 603 N N . LEU A 1 81 ? 28.413 13.918 14.595 1.00 8.63 77 LEU A N 1
ATOM 604 C CA . LEU A 1 81 ? 27.601 15.126 14.406 1.00 8.40 77 LEU A CA 1
ATOM 605 C C . LEU A 1 81 ? 26.156 14.692 14.376 1.00 11.09 77 LEU A C 1
ATOM 606 O O . LEU A 1 81 ? 25.841 13.744 13.661 1.00 11.35 77 LEU A O 1
ATOM 611 N N . GLY A 1 82 ? 25.338 15.292 15.238 1.00 9.37 78 GLY A N 1
ATOM 612 C CA . GLY A 1 82 ? 23.912 14.978 15.308 1.00 10.19 78 GLY A CA 1
ATOM 613 C C . GLY A 1 82 ? 23.043 16.080 14.754 1.00 12.75 78 GLY A C 1
ATOM 614 O O . GLY A 1 82 ? 23.297 17.263 14.966 1.00 12.81 78 GLY A O 1
ATOM 615 N N . THR A 1 83 ? 21.957 15.713 14.086 1.00 9.39 79 THR A N 1
ATOM 616 C CA . THR A 1 83 ? 21.095 16.739 13.524 1.00 9.57 79 THR A CA 1
ATOM 617 C C . THR A 1 83 ? 20.032 17.186 14.510 1.00 13.95 79 THR A C 1
ATOM 618 O O . THR A 1 83 ? 19.552 16.391 15.323 1.00 14.13 79 THR A O 1
ATOM 622 N N . SER A 1 84 ? 19.692 18.474 14.464 1.00 13.17 80 SER A N 1
ATOM 623 C CA . SER A 1 84 ? 18.623 19.024 15.308 1.00 14.68 80 SER A CA 1
ATOM 624 C C . SER A 1 84 ? 17.766 19.954 14.454 1.00 21.72 80 SER A C 1
ATOM 625 O O . SER A 1 84 ? 18.304 20.692 13.628 1.00 20.94 80 SER A O 1
ATOM 628 N N . ALA A 1 85 ? 16.432 19.862 14.595 1.00 20.80 81 ALA A N 1
ATOM 629 C CA . ALA A 1 85 ? 15.481 20.666 13.804 1.00 22.22 81 ALA A CA 1
ATOM 630 C C . ALA A 1 85 ? 14.965 21.898 14.546 1.00 27.91 81 ALA A C 1
ATOM 631 O O . ALA A 1 85 ? 14.268 22.723 13.955 1.00 29.16 81 ALA A O 1
ATOM 633 N N . ARG A 1 86 ? 15.293 22.018 15.838 1.00 23.52 82 ARG A N 1
ATOM 634 C CA . ARG A 1 86 ? 14.792 23.108 16.675 1.00 23.85 82 ARG A CA 1
ATOM 635 C C . ARG A 1 86 ? 15.801 23.467 17.744 1.00 29.11 82 ARG A C 1
ATOM 636 O O . ARG A 1 86 ? 16.788 22.747 17.908 1.00 27.62 82 ARG A O 1
ATOM 644 N N . ASP A 1 87 ? 15.532 24.552 18.514 1.00 27.66 83 ASP A N 1
ATOM 645 C CA . ASP A 1 87 ? 16.395 24.939 19.623 1.00 28.93 83 ASP A CA 1
ATOM 646 C C . ASP A 1 87 ? 16.237 23.834 20.665 1.00 33.41 83 ASP A C 1
ATOM 647 O O . ASP A 1 87 ? 15.118 23.535 21.086 1.00 33.35 83 ASP A O 1
ATOM 652 N N . ARG A 1 88 ? 17.336 23.168 20.996 1.00 29.07 84 ARG A N 1
ATOM 653 C CA . ARG A 1 88 ? 17.306 22.050 21.920 1.00 29.38 84 ARG A CA 1
ATOM 654 C C . ARG A 1 88 ? 17.775 22.433 23.307 1.00 37.46 84 ARG A C 1
ATOM 655 O O . ARG A 1 88 ? 17.778 21.584 24.204 1.00 38.60 84 ARG A O 1
ATOM 663 N N . ARG A 1 89 ? 18.141 23.725 23.492 1.00 35.36 85 ARG A N 1
ATOM 664 C CA . ARG A 1 89 ? 18.608 24.298 24.760 1.00 36.96 85 ARG A CA 1
ATOM 665 C C . ARG A 1 89 ? 19.854 23.557 25.328 1.00 43.29 85 ARG A C 1
ATOM 666 O O . ARG A 1 89 ? 20.119 23.613 26.533 1.00 44.57 85 ARG A O 1
ATOM 674 N N . ILE A 1 90 ? 20.613 22.877 24.437 1.00 39.81 86 ILE A N 1
ATOM 675 C CA . ILE A 1 90 ? 21.860 22.164 24.741 1.00 39.61 86 ILE A CA 1
ATOM 676 C C . ILE A 1 90 ? 22.974 23.053 24.129 1.00 42.77 86 ILE A C 1
ATOM 677 O O . ILE A 1 90 ? 22.913 23.343 22.935 1.00 42.18 86 ILE A O 1
ATOM 682 N N . PRO A 1 91 ? 23.943 23.573 24.927 1.00 39.58 87 PRO A N 1
ATOM 683 C CA . PRO A 1 91 ? 24.921 24.528 24.370 1.00 38.43 87 PRO A CA 1
ATOM 684 C C . PRO A 1 91 ? 26.124 23.909 23.647 1.00 39.78 87 PRO A C 1
ATOM 685 O O . PRO A 1 91 ? 27.279 24.283 23.900 1.00 41.00 87 PRO A O 1
ATOM 689 N N . TRP A 1 92 ? 25.855 22.983 22.720 1.00 32.15 88 TRP A N 1
ATOM 690 C CA . TRP A 1 92 ? 26.895 22.327 21.938 1.00 30.38 88 TRP A CA 1
ATOM 691 C C . TRP A 1 92 ? 27.204 23.223 20.728 1.00 30.81 88 TRP A C 1
ATOM 692 O O . TRP A 1 92 ? 26.338 24.039 20.369 1.00 28.58 88 TRP A O 1
ATOM 703 N N . PRO A 1 9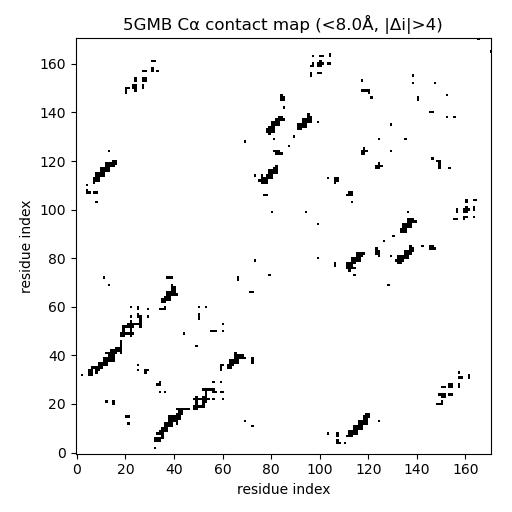3 ? 28.389 23.107 20.065 1.00 27.67 89 PRO A N 1
ATOM 704 C CA . PRO A 1 93 ? 28.622 23.919 18.860 1.00 26.78 89 PRO A CA 1
ATOM 705 C C . PRO A 1 93 ? 27.574 23.530 17.822 1.00 27.68 89 PRO A C 1
ATOM 706 O O . PRO A 1 93 ? 27.343 22.322 17.614 1.00 25.79 89 PRO A O 1
ATOM 710 N N . LEU A 1 94 ? 26.879 24.542 17.278 1.00 22.11 90 LEU A N 1
ATOM 711 C CA . LEU A 1 94 ? 25.788 24.379 16.299 1.00 21.95 90 LEU A CA 1
ATOM 712 C C . LEU A 1 94 ? 26.209 24.830 14.914 1.00 23.18 90 LEU A C 1
ATOM 713 O O . LEU A 1 94 ? 26.452 26.021 14.680 1.00 23.74 90 LEU A O 1
ATOM 718 N N . LEU A 1 95 ? 26.259 23.872 13.987 1.00 14.61 91 LEU A N 1
ATOM 719 C CA . LEU A 1 95 ? 26.716 24.084 12.635 1.00 13.99 91 LEU A CA 1
ATOM 720 C C . LEU A 1 95 ? 25.573 24.078 11.638 1.00 17.21 91 LEU A C 1
ATOM 721 O O . LEU A 1 95 ? 24.622 23.321 11.790 1.00 14.73 91 LEU A O 1
ATOM 726 N N . ASP A 1 96 ? 25.701 24.874 10.579 1.00 11.62 92 ASP A N 1
ATOM 727 C CA . ASP A 1 96 ? 24.747 24.759 9.481 1.00 12.25 92 ASP A CA 1
ATOM 728 C C . ASP A 1 96 ? 25.277 23.618 8.564 1.00 13.62 92 ASP A C 1
ATOM 729 O O . ASP A 1 96 ? 26.382 23.109 8.805 1.00 12.54 92 ASP A O 1
ATOM 734 N N . PRO A 1 97 ? 24.551 23.196 7.491 1.00 11.26 93 PRO A N 1
ATOM 735 C CA . PRO A 1 97 ? 25.046 22.072 6.669 1.00 10.08 93 PRO A CA 1
ATOM 736 C C . PRO A 1 97 ? 26.374 22.311 5.947 1.00 12.07 93 PRO A C 1
ATOM 737 O O . PRO A 1 97 ? 27.063 21.350 5.651 1.00 11.99 93 PRO A O 1
ATOM 741 N N . ARG A 1 98 ? 26.700 23.574 5.637 1.00 10.88 94 ARG A N 1
ATOM 742 C CA . ARG A 1 98 ? 27.959 23.916 4.946 1.00 12.12 94 ARG A CA 1
ATOM 743 C C . ARG A 1 98 ? 29.108 23.704 5.921 1.00 13.22 94 ARG A C 1
ATOM 744 O O . ARG A 1 98 ? 30.109 23.089 5.568 1.00 13.73 94 ARG A O 1
ATOM 752 N N . GLU A 1 99 ? 28.953 24.185 7.161 1.00 11.73 95 GLU A N 1
ATOM 753 C CA . GLU A 1 99 ? 29.964 24.024 8.205 1.00 11.66 95 GLU A CA 1
ATOM 754 C C . GLU A 1 99 ? 30.101 22.538 8.562 1.00 14.69 95 GLU A C 1
ATOM 755 O O . GLU A 1 99 ? 31.198 22.055 8.805 1.00 14.39 95 GLU A O 1
ATOM 761 N N . CYS A 1 100 ? 28.986 21.803 8.573 1.00 11.51 96 CYS A N 1
ATOM 762 C CA . CYS A 1 100 ? 29.026 20.362 8.801 1.00 9.92 96 CYS A CA 1
ATOM 763 C C . CYS A 1 100 ? 29.930 19.679 7.735 1.00 12.70 96 CYS A C 1
ATOM 764 O O . CYS A 1 100 ? 30.822 18.894 8.067 1.00 12.70 96 CYS A O 1
ATOM 767 N N . ALA A 1 101 ? 29.699 19.997 6.448 1.00 10.77 97 ALA A N 1
ATOM 768 C CA . ALA A 1 101 ? 30.476 19.453 5.339 1.00 9.48 97 ALA A CA 1
ATOM 769 C C . ALA A 1 101 ? 31.987 19.792 5.493 1.00 12.53 97 ALA A C 1
ATOM 770 O O . ALA A 1 101 ? 32.813 18.914 5.255 1.00 12.82 97 ALA A O 1
ATOM 772 N N . THR A 1 102 ? 32.324 21.034 5.899 1.00 11.38 98 THR A N 1
ATOM 773 C CA . THR A 1 102 ? 33.735 21.448 6.143 1.00 12.00 98 THR A CA 1
ATOM 774 C C . THR A 1 102 ? 34.376 20.562 7.213 1.00 15.76 98 THR A C 1
ATOM 775 O O . THR A 1 102 ? 35.485 20.061 7.012 1.00 16.21 98 THR A O 1
ATOM 779 N N . THR A 1 103 ? 33.661 20.350 8.333 1.00 13.14 99 THR A N 1
ATOM 780 C CA . THR A 1 103 ? 34.117 19.481 9.428 1.00 12.88 99 THR A CA 1
ATOM 781 C C . THR A 1 103 ? 34.295 18.054 8.921 1.00 15.92 99 THR A C 1
ATOM 782 O O . THR A 1 103 ? 35.314 17.427 9.187 1.00 15.13 99 THR A O 1
ATOM 786 N N . CYS A 1 104 ? 33.310 17.538 8.153 1.00 12.07 100 CYS A N 1
ATOM 787 C CA . CYS A 1 104 ? 33.404 16.183 7.614 1.00 11.62 100 CYS A CA 1
ATOM 788 C C . CYS A 1 104 ? 34.685 16.024 6.796 1.00 15.61 100 CYS A C 1
ATOM 789 O O . CYS A 1 104 ? 35.396 15.024 6.972 1.00 14.30 100 CYS A O 1
ATOM 792 N N . LEU A 1 105 ? 34.926 16.970 5.858 1.00 12.56 101 LEU A N 1
ATOM 793 C CA . LEU A 1 105 ? 36.087 16.885 4.953 1.00 14.26 101 LEU A CA 1
ATOM 794 C C . LEU A 1 105 ? 37.415 16.934 5.693 1.00 17.73 101 LEU A C 1
ATOM 795 O O . LEU A 1 105 ? 38.320 16.195 5.353 1.00 16.53 101 LEU A O 1
ATOM 800 N N . GLU A 1 106 ? 37.464 17.734 6.722 1.00 14.66 102 GLU A N 1
ATOM 801 C CA . GLU A 1 106 ? 38.640 17.844 7.550 1.00 15.69 102 GLU A CA 1
ATOM 802 C C . GLU A 1 106 ? 38.961 16.473 8.121 1.00 18.32 102 GLU A C 1
ATOM 803 O O . GLU A 1 106 ? 40.057 16.029 8.063 1.00 18.35 102 GLU A O 1
ATOM 809 N N . HIS A 1 107 ? 37.976 15.781 8.652 1.00 13.08 103 HIS A N 1
ATOM 810 C CA . HIS A 1 107 ? 38.185 14.415 9.156 1.00 12.33 103 HIS A CA 1
ATOM 811 C C . HIS A 1 107 ? 38.496 13.390 8.079 1.00 18.51 103 HIS A C 1
ATOM 812 O O . HIS A 1 107 ? 39.390 12.562 8.273 1.00 18.70 103 HIS A O 1
ATOM 819 N N . LEU A 1 108 ? 37.767 13.419 6.949 1.00 14.91 104 LEU A N 1
ATOM 820 C CA . LEU A 1 108 ? 38.022 12.430 5.894 1.00 15.37 104 LEU A CA 1
ATOM 821 C C . LEU A 1 108 ? 39.451 12.544 5.396 1.00 18.44 104 LEU A C 1
ATOM 822 O O . LEU A 1 108 ? 40.105 11.522 5.180 1.00 19.60 104 LEU A O 1
ATOM 827 N N . GLU A 1 109 ? 39.940 13.783 5.270 1.00 15.56 105 GLU A N 1
ATOM 828 C CA . GLU A 1 109 ? 41.300 14.042 4.771 1.00 16.01 105 GLU A CA 1
ATOM 829 C C . GLU A 1 109 ? 42.363 13.581 5.760 1.00 22.25 105 GLU A C 1
ATOM 830 O O . GLU A 1 109 ? 43.491 13.318 5.358 1.00 22.49 105 GLU A O 1
ATOM 836 N N . ALA A 1 110 ? 42.000 13.492 7.048 1.00 18.47 106 ALA A N 1
ATOM 837 C CA . ALA A 1 110 ? 42.895 13.051 8.115 1.00 17.30 106 ALA A CA 1
ATOM 838 C C . ALA A 1 110 ? 42.668 11.571 8.451 1.00 18.17 106 ALA A C 1
ATOM 839 O O . ALA A 1 110 ? 42.975 11.118 9.557 1.00 17.59 106 ALA A O 1
ATOM 841 N N . ASN A 1 111 ? 42.131 10.800 7.473 1.00 16.43 107 ASN A N 1
ATOM 842 C CA . ASN A 1 111 ? 41.835 9.366 7.609 1.00 16.48 107 ASN A CA 1
ATOM 843 C C . ASN A 1 111 ? 40.893 9.028 8.795 1.00 19.55 107 ASN A C 1
ATOM 844 O O . ASN A 1 111 ? 40.945 7.922 9.344 1.00 19.56 107 ASN A O 1
ATOM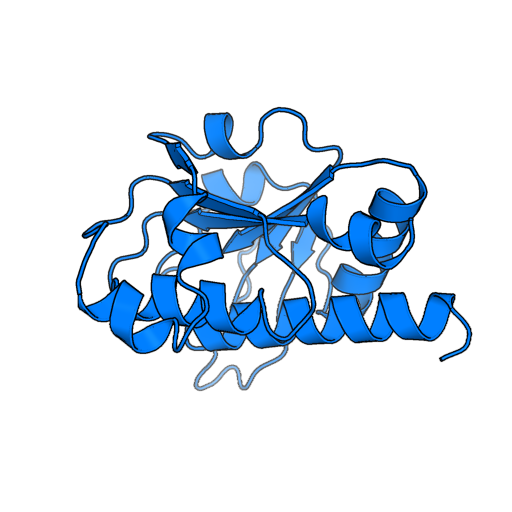 849 N N . GLY A 1 112 ? 40.032 9.984 9.144 1.00 14.22 108 GLY A N 1
ATOM 850 C CA . GLY A 1 112 ? 39.049 9.807 10.198 1.00 13.76 108 GLY A CA 1
ATOM 851 C C . GLY A 1 112 ? 37.802 9.128 9.672 1.00 18.15 108 GLY A C 1
ATOM 852 O O . GLY A 1 112 ? 37.714 8.763 8.498 1.00 17.34 108 GLY A O 1
ATOM 853 N N . GLU A 1 113 ? 36.859 8.887 10.561 1.00 16.89 109 GLU A N 1
ATOM 854 C CA . GLU A 1 113 ? 35.586 8.264 10.203 1.00 15.57 109 GLU A CA 1
ATOM 855 C C . GLU A 1 113 ? 34.566 9.122 10.901 1.00 15.39 109 GLU A C 1
ATOM 856 O O . GLU A 1 113 ? 34.635 9.304 12.122 1.00 14.26 109 GLU A O 1
ATOM 862 N N . VAL A 1 114 ? 33.635 9.678 10.133 1.00 11.18 110 VAL A N 1
ATOM 863 C CA . VAL A 1 114 ? 32.689 10.644 10.663 1.00 10.64 110 VAL A CA 1
ATOM 864 C C . VAL A 1 114 ? 31.302 10.026 10.782 1.00 13.30 110 VAL A C 1
ATOM 865 O O . VAL A 1 114 ? 30.811 9.490 9.797 1.00 15.58 110 VAL A O 1
ATOM 869 N N . ALA A 1 115 ? 30.639 10.154 11.933 1.00 8.98 111 ALA A N 1
ATOM 870 C CA . ALA A 1 115 ? 29.236 9.732 12.005 1.00 9.25 111 ALA A CA 1
ATOM 871 C C . ALA A 1 115 ? 28.338 10.951 11.831 1.00 12.56 111 ALA A C 1
ATOM 872 O O . ALA A 1 115 ? 28.533 11.987 12.496 1.00 10.72 111 ALA A O 1
ATOM 874 N N . LEU A 1 116 ? 27.323 10.840 10.926 1.00 8.59 112 LEU A N 1
ATOM 875 C CA . LEU A 1 116 ? 26.279 11.872 10.759 1.00 8.30 112 LEU A CA 1
ATOM 876 C C . LEU A 1 116 ? 25.022 11.159 11.277 1.00 9.67 112 LEU A C 1
ATOM 877 O O . LEU A 1 116 ? 24.608 10.143 10.709 1.00 9.70 112 LEU A O 1
ATOM 882 N N . VAL A 1 117 ? 24.489 11.639 12.404 1.00 6.08 113 VAL A N 1
ATOM 883 C CA . VAL A 1 117 ? 23.401 10.971 13.125 1.00 6.73 113 VAL A CA 1
ATOM 884 C C . VAL A 1 117 ? 22.095 11.695 12.964 1.00 8.53 113 VAL A C 1
ATOM 885 O O . VAL A 1 117 ? 21.998 12.904 13.238 1.00 9.25 113 VAL A O 1
ATOM 889 N N . PHE A 1 118 ? 21.087 10.939 12.483 1.00 6.96 114 PHE A N 1
ATOM 890 C CA . PHE A 1 118 ? 19.730 11.435 12.261 1.00 7.02 114 PHE A CA 1
ATOM 891 C C . PHE A 1 118 ? 18.775 10.734 13.187 1.00 8.95 114 PHE A C 1
ATOM 892 O O . PHE A 1 118 ? 18.858 9.520 13.360 1.00 10.10 114 PHE A O 1
ATOM 900 N N . GLY A 1 119 ? 17.823 11.485 13.708 1.00 8.66 115 GLY A N 1
ATOM 901 C CA . GLY A 1 119 ? 16.841 10.922 14.622 1.00 10.07 115 GLY A CA 1
ATOM 902 C C . GLY A 1 119 ? 15.526 10.515 13.994 1.00 14.34 115 GLY A C 1
ATOM 903 O O . GLY A 1 119 ? 15.368 10.469 12.769 1.00 12.66 115 GLY A O 1
ATOM 904 N N . ARG A 1 120 ? 14.581 10.188 14.877 1.00 13.82 116 ARG A N 1
ATOM 905 C CA . ARG A 1 120 ? 13.240 9.751 14.491 1.00 14.16 116 ARG A CA 1
ATOM 906 C C . ARG A 1 120 ? 12.423 10.802 13.808 1.00 15.39 116 ARG A C 1
ATOM 907 O O . ARG A 1 120 ? 12.526 12.001 14.104 1.00 14.15 116 ARG A O 1
ATOM 915 N N . GLU A 1 121 ? 11.575 10.347 12.911 1.00 12.02 117 GLU A N 1
ATOM 916 C CA . GLU A 1 121 ? 10.686 11.232 12.240 1.00 11.27 117 GLU A CA 1
ATOM 917 C C . GLU A 1 121 ? 9.991 12.140 13.284 1.00 15.46 117 GLU A C 1
ATOM 918 O O . GLU A 1 121 ? 9.563 11.672 14.278 1.00 15.63 117 GLU A O 1
ATOM 924 N N . TYR A 1 122 ? 9.912 13.410 12.991 1.00 14.37 118 TYR A N 1
ATOM 925 C CA . TYR A 1 122 ? 9.279 14.388 13.868 1.00 14.43 118 TYR A CA 1
ATOM 926 C C . TYR A 1 122 ? 9.978 14.762 15.213 1.00 15.90 118 TYR A C 1
ATOM 927 O O . TYR A 1 122 ? 10.168 15.872 15.485 1.00 17.53 118 TYR A O 1
ATOM 936 N N . ALA A 1 123 ? 10.330 13.768 15.978 1.00 12.70 119 ALA A N 1
ATOM 937 C CA . ALA A 1 123 ? 10.769 13.885 17.358 1.00 13.98 119 ALA A CA 1
ATOM 938 C C . ALA A 1 123 ? 12.268 14.217 17.326 1.00 18.78 119 ALA A C 1
ATOM 939 O O . ALA A 1 123 ? 12.766 14.937 18.132 1.00 18.94 119 ALA A O 1
ATOM 941 N N . GLY A 1 124 ? 12.965 13.634 16.386 1.00 14.22 120 GLY A N 1
ATOM 942 C CA . GLY A 1 124 ? 14.392 13.839 16.298 1.00 13.20 120 GLY A CA 1
ATOM 943 C C . GLY A 1 124 ? 15.135 12.982 17.302 1.00 15.09 120 GLY A C 1
ATOM 944 O O . GLY A 1 124 ? 14.626 12.040 17.764 1.00 15.97 120 GLY A O 1
ATOM 945 N N . LEU A 1 125 ? 16.380 13.335 17.587 1.00 11.49 121 LEU A N 1
ATOM 946 C CA . LEU A 1 125 ? 17.174 12.621 18.574 1.00 10.51 121 LEU A CA 1
ATOM 947 C C . LEU A 1 125 ? 16.772 13.019 20.003 1.00 13.04 121 LEU A C 1
ATOM 948 O O . LEU A 1 125 ? 16.376 14.154 20.235 1.00 14.48 121 LEU A O 1
ATOM 953 N N . THR A 1 126 ? 16.945 12.121 20.964 1.00 12.47 122 THR A N 1
ATOM 954 C CA . THR A 1 126 ? 16.649 12.474 22.354 1.00 13.92 122 THR A CA 1
ATOM 955 C C . THR A 1 126 ? 17.773 13.382 22.853 1.00 16.99 122 THR A C 1
ATOM 956 O O . THR A 1 126 ? 18.843 13.468 22.214 1.00 14.99 122 THR A O 1
ATOM 960 N N . ASN A 1 127 ? 17.575 14.005 23.991 1.00 15.12 123 ASN A N 1
ATOM 961 C CA . ASN A 1 127 ? 18.621 14.815 24.550 1.00 15.53 123 ASN A CA 1
ATOM 962 C C . ASN A 1 127 ? 19.883 13.985 24.793 1.00 18.02 123 ASN A C 1
ATOM 963 O O . ASN A 1 127 ? 20.938 14.436 24.518 1.00 18.36 123 ASN A O 1
ATOM 968 N N . GLU A 1 128 ? 19.732 12.789 25.318 1.00 14.99 124 GLU A N 1
ATOM 969 C CA . GLU A 1 128 ? 20.861 11.900 25.589 1.00 16.97 124 GLU A CA 1
ATOM 970 C C . GLU A 1 128 ? 21.602 11.554 24.305 1.00 18.24 124 GLU A C 1
ATOM 971 O O . GLU A 1 128 ? 22.837 11.594 24.258 1.00 19.35 124 GLU A O 1
ATOM 977 N N . GLU A 1 129 ? 20.847 11.287 23.230 1.00 12.25 125 GLU A N 1
ATOM 978 C CA . GLU A 1 129 ? 21.499 11.036 21.943 1.00 11.06 125 GLU A CA 1
ATOM 979 C C . GLU A 1 129 ? 22.275 12.262 21.461 1.00 13.16 125 GLU A C 1
ATOM 980 O O . GLU A 1 129 ? 23.417 12.110 20.991 1.00 12.28 125 GLU A O 1
ATOM 986 N N . LEU A 1 130 ? 21.695 13.477 21.601 1.00 9.79 126 LEU A N 1
ATOM 987 C CA . LEU A 1 130 ? 22.385 14.685 21.176 1.00 11.55 126 LEU A CA 1
ATOM 988 C C . LEU A 1 130 ? 23.634 14.927 22.033 1.00 13.69 126 LEU A C 1
ATOM 989 O O . LEU A 1 130 ? 24.629 15.441 21.521 1.00 12.33 126 LEU A O 1
ATOM 994 N N . GLN A 1 131 ? 23.563 14.566 23.334 1.00 12.64 127 GLN A N 1
ATOM 995 C CA . GLN A 1 131 ? 24.698 14.774 24.235 1.00 12.77 127 GLN A CA 1
ATOM 996 C C . GLN A 1 131 ? 25.861 13.869 23.926 1.00 13.77 127 GLN A C 1
ATOM 997 O O . GLN A 1 131 ? 27.001 14.190 24.297 1.00 14.25 127 GLN A O 1
ATOM 1003 N N . ARG A 1 132 ? 25.619 12.792 23.211 1.00 10.55 128 ARG A N 1
ATOM 1004 C CA . ARG A 1 132 ? 26.639 11.848 22.785 1.00 9.70 128 ARG A CA 1
ATOM 1005 C C . ARG A 1 132 ? 27.439 12.366 21.569 1.00 13.78 128 ARG A C 1
ATOM 1006 O O . ARG A 1 132 ? 28.458 11.851 21.264 1.00 12.74 128 ARG A O 1
ATOM 1014 N N . CYS A 1 133 ? 26.886 13.365 20.888 1.00 11.01 129 CYS A N 1
ATOM 1015 C CA . CYS A 1 133 ? 27.508 14.013 19.721 1.00 10.99 129 CYS A CA 1
ATOM 1016 C C . CYS A 1 133 ? 28.470 15.126 20.133 1.00 14.34 129 CYS A C 1
ATOM 1017 O O . CYS A 1 133 ? 28.260 15.771 21.163 1.00 16.00 129 CYS A O 1
ATOM 1020 N N . GLN A 1 134 ? 29.484 15.410 19.307 1.00 11.40 130 GLN A N 1
ATOM 1021 C CA . GLN A 1 134 ? 30.420 16.505 19.561 1.00 11.72 130 GLN A CA 1
ATOM 1022 C C . GLN A 1 134 ? 29.940 17.809 18.928 1.00 14.70 130 GLN A C 1
ATOM 1023 O O . GLN A 1 134 ? 30.290 18.851 19.371 1.00 14.45 130 GLN A O 1
ATOM 1029 N N . PHE A 1 135 ? 29.183 17.690 17.853 1.00 11.26 131 PHE A N 1
ATOM 1030 C CA . PHE A 1 135 ? 28.658 18.839 17.190 1.00 11.65 131 PHE A CA 1
ATOM 1031 C C . PHE A 1 135 ? 27.170 18.596 16.841 1.00 12.52 131 PHE A C 1
ATOM 1032 O O . PHE A 1 135 ? 26.793 17.508 16.643 1.00 11.04 131 PHE A O 1
ATOM 1040 N N . HIS A 1 136 ? 26.404 19.663 16.755 1.00 11.02 132 HIS A N 1
ATOM 1041 C CA . HIS A 1 136 ? 25.003 19.590 16.348 1.00 11.99 132 HIS A CA 1
ATOM 1042 C C . HIS A 1 136 ? 24.862 20.316 15.032 1.00 14.82 132 HIS A C 1
ATOM 1043 O O . HIS A 1 136 ? 25.441 21.325 14.890 1.00 15.07 132 HIS A O 1
ATOM 1050 N N . VAL A 1 137 ? 24.062 19.762 14.118 1.00 10.00 133 VAL A N 1
ATOM 1051 C CA . VAL A 1 137 ? 23.900 20.347 12.793 1.00 10.14 133 VAL A CA 1
ATOM 1052 C C . VAL A 1 137 ? 22.443 20.703 12.615 1.00 13.98 133 VAL A C 1
ATOM 1053 O O . VAL A 1 137 ? 21.598 19.850 12.819 1.00 13.93 133 VAL A O 1
ATOM 1057 N N . HIS A 1 138 ? 22.166 21.916 12.230 1.00 11.10 134 HIS A N 1
ATOM 1058 C CA . HIS A 1 138 ? 20.804 22.346 11.998 1.00 12.29 134 HIS A CA 1
ATOM 1059 C C . HIS A 1 138 ? 20.629 22.836 10.573 1.00 15.04 134 HIS A C 1
ATOM 1060 O O . HIS A 1 138 ? 21.352 23.650 10.174 1.00 13.46 134 HIS A O 1
ATOM 1067 N N . ILE A 1 139 ? 19.638 22.292 9.866 1.00 11.46 135 ILE A N 1
ATOM 1068 C CA . ILE A 1 139 ? 19.315 22.742 8.508 1.00 10.26 135 ILE A CA 1
ATOM 1069 C C . ILE A 1 139 ? 18.367 23.923 8.679 1.00 12.33 135 ILE A C 1
ATOM 1070 O O . ILE A 1 139 ? 17.278 23.753 9.247 1.00 13.80 135 ILE A O 1
ATOM 1075 N N . PRO A 1 140 ? 18.772 25.143 8.268 1.00 12.05 136 PRO A N 1
ATOM 1076 C CA . PRO A 1 140 ? 17.893 26.306 8.464 1.00 12.36 136 PRO A CA 1
ATOM 1077 C C . PRO A 1 140 ? 16.572 26.081 7.728 1.00 14.91 136 PRO A C 1
ATOM 1078 O O . PRO A 1 140 ? 16.535 25.636 6.584 1.00 14.56 136 PRO A O 1
ATOM 1082 N N . SER A 1 141 ? 15.498 26.262 8.436 1.00 12.94 137 SER A N 1
ATOM 1083 C CA . SER A 1 141 ? 14.173 26.017 7.935 1.00 11.64 137 SER A CA 1
ATOM 1084 C C . SER A 1 141 ? 13.163 27.029 8.480 1.00 16.40 137 SER A C 1
ATOM 1085 O O . SER A 1 141 ? 13.467 27.800 9.320 1.00 15.96 137 SER A O 1
ATOM 1088 N N . ASP A 1 142 ? 11.957 26.972 7.957 1.00 11.66 138 ASP A N 1
ATOM 1089 C CA . ASP A 1 142 ? 10.918 27.889 8.410 1.00 10.81 138 ASP 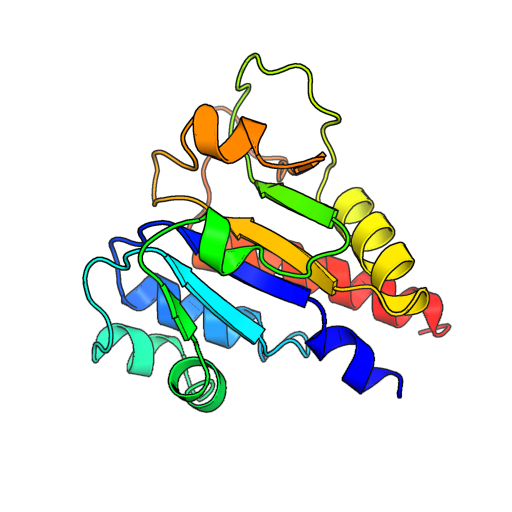A CA 1
ATOM 1090 C C . ASP A 1 142 ? 10.519 27.442 9.826 1.00 14.90 138 ASP A C 1
ATOM 1091 O O . ASP A 1 142 ? 10.058 26.315 9.982 1.00 13.23 138 ASP A O 1
ATOM 1096 N N . PRO A 1 143 ? 10.738 28.258 10.886 1.00 16.20 139 PRO A N 1
ATOM 1097 C CA . PRO A 1 143 ? 10.368 27.783 12.234 1.00 17.51 139 PRO A CA 1
ATOM 1098 C C . PRO A 1 143 ? 8.872 27.482 12.396 1.00 20.31 139 PRO A C 1
ATOM 1099 O O . PRO A 1 143 ? 8.519 26.726 13.314 1.00 19.82 139 PRO A O 1
ATOM 1103 N N . GLU A 1 144 ? 8.008 27.989 11.485 1.00 14.63 140 GLU A N 1
ATOM 1104 C CA . GLU A 1 144 ? 6.577 27.664 11.540 1.00 14.05 140 GLU A CA 1
ATOM 1105 C C . GLU A 1 144 ? 6.303 26.204 11.147 1.00 16.71 140 GLU A C 1
ATOM 1106 O O . GLU A 1 144 ? 5.275 25.656 11.545 1.00 14.87 140 GLU A O 1
ATOM 1112 N N . PHE A 1 145 ? 7.215 25.585 10.354 1.00 13.80 141 PHE A N 1
ATOM 1113 C CA . PHE A 1 145 ? 7.082 24.195 9.873 1.00 13.81 141 PHE A CA 1
ATOM 1114 C C . PHE A 1 145 ? 8.514 23.649 9.664 1.00 18.58 141 PHE A C 1
ATOM 1115 O O . PHE A 1 145 ? 8.990 23.513 8.533 1.00 20.60 141 PHE A O 1
ATOM 1123 N N . GLY A 1 146 ? 9.201 23.379 10.762 1.00 16.60 142 GLY A N 1
ATOM 1124 C CA . GLY A 1 146 ? 10.646 23.155 10.792 1.00 18.82 142 GLY A CA 1
ATOM 1125 C C . GLY A 1 146 ? 11.361 21.846 10.527 1.00 27.71 142 GLY A C 1
ATOM 1126 O O . GLY A 1 146 ? 12.577 21.873 10.253 1.00 29.01 142 GLY A O 1
ATOM 1127 N N . SER A 1 147 ? 10.685 20.719 10.683 1.00 25.57 143 SER A N 1
ATOM 1128 C CA . SER A 1 147 ? 11.348 19.425 10.472 1.00 26.92 143 SER A CA 1
ATOM 1129 C C . SER A 1 147 ? 11.115 18.841 9.082 1.00 26.46 143 SER A C 1
ATOM 1130 O O . SER A 1 147 ? 10.016 18.704 8.586 1.00 27.97 143 SER A O 1
ATOM 1133 N N . LEU A 1 148 ? 12.191 18.521 8.460 1.00 20.19 144 LEU A N 1
ATOM 1134 C CA . LEU A 1 148 ? 12.216 17.976 7.119 1.00 14.38 144 LEU A CA 1
ATOM 1135 C C . LEU A 1 148 ? 11.933 16.488 7.174 1.00 16.18 144 LEU A C 1
ATOM 1136 O O . LEU A 1 148 ? 12.134 15.867 8.232 1.00 15.53 144 LEU A O 1
ATOM 1141 N N . ASN A 1 149 ? 11.593 15.904 6.050 1.00 11.23 145 ASN A N 1
ATOM 1142 C CA . ASN A 1 149 ? 11.483 14.473 5.931 1.00 10.40 145 ASN A CA 1
ATOM 1143 C C . ASN A 1 149 ? 12.888 13.895 6.194 1.00 12.53 145 ASN A C 1
ATOM 1144 O O . ASN A 1 149 ? 13.853 14.441 5.764 1.00 10.86 145 ASN A O 1
ATOM 1149 N N . LEU A 1 150 ? 12.941 12.757 6.867 1.00 9.47 146 LEU A N 1
ATOM 1150 C CA . LEU A 1 150 ? 14.236 12.162 7.203 1.00 8.36 146 LEU A CA 1
ATOM 1151 C C . LEU A 1 150 ? 15.155 11.971 5.977 1.00 9.61 146 LEU A C 1
ATOM 1152 O O . LEU A 1 150 ? 16.326 12.367 6.027 1.00 10.52 146 LEU A O 1
ATOM 1157 N N . ALA A 1 151 ? 14.643 11.376 4.916 1.00 8.09 147 ALA A N 1
ATOM 1158 C CA . ALA A 1 151 ? 15.471 11.177 3.737 1.00 8.69 147 ALA A CA 1
ATOM 1159 C C . ALA A 1 151 ? 15.894 12.511 3.071 1.00 10.33 147 ALA A C 1
ATOM 1160 O O . ALA A 1 151 ? 16.973 12.617 2.577 1.00 9.34 147 ALA A O 1
ATOM 1162 N N . ALA A 1 152 ? 14.999 13.487 3.081 1.00 8.76 148 ALA A N 1
ATOM 1163 C CA . ALA A 1 152 ? 15.325 14.827 2.512 1.00 9.84 148 ALA A CA 1
ATOM 1164 C C . ALA A 1 152 ? 16.432 15.506 3.340 1.00 11.88 148 ALA A C 1
ATOM 1165 O O . ALA A 1 152 ? 17.316 16.171 2.781 1.00 10.66 148 ALA A O 1
ATOM 1167 N N . ALA A 1 153 ? 16.413 15.321 4.649 1.00 8.96 149 ALA A N 1
ATOM 1168 C CA . ALA A 1 153 ? 17.453 15.870 5.515 1.00 7.54 149 ALA A CA 1
ATOM 1169 C C . ALA A 1 153 ? 18.803 15.182 5.217 1.00 9.41 149 ALA A C 1
ATOM 1170 O O . ALA A 1 153 ? 19.792 15.802 5.155 1.00 8.63 149 ALA A O 1
ATOM 1172 N N . VAL A 1 154 ? 18.771 13.848 5.086 1.00 7.23 150 VAL A N 1
ATOM 1173 C CA . VAL A 1 154 ? 20.017 13.164 4.711 1.00 6.03 150 VAL A CA 1
ATOM 1174 C C . VAL A 1 154 ? 20.481 13.746 3.362 1.00 8.00 150 VAL A C 1
ATOM 1175 O O . VAL A 1 154 ? 21.661 14.013 3.199 1.00 7.83 150 VAL A O 1
ATOM 1179 N N . GLN A 1 155 ? 19.578 13.932 2.428 1.00 6.68 151 GLN A N 1
ATOM 1180 C CA . GLN A 1 155 ? 19.995 14.489 1.142 1.00 6.59 151 GLN A CA 1
ATOM 1181 C C . GLN A 1 155 ? 20.670 15.880 1.235 1.00 8.62 151 GLN A C 1
ATOM 1182 O O . GLN A 1 155 ? 21.619 16.115 0.566 1.00 8.87 151 GLN A O 1
ATOM 1188 N N . VAL A 1 156 ? 20.117 16.743 2.074 1.00 7.28 152 VAL A N 1
ATOM 1189 C CA . VAL A 1 156 ? 20.717 18.074 2.237 1.00 6.86 152 VAL A CA 1
ATOM 1190 C C . VAL A 1 156 ? 22.162 17.948 2.766 1.00 9.99 152 VAL A C 1
ATOM 1191 O O . VAL A 1 156 ? 23.093 18.531 2.189 1.00 10.45 152 VAL A O 1
ATOM 1195 N N . LEU A 1 157 ? 22.346 17.166 3.834 1.00 8.15 153 LEU A N 1
ATOM 1196 C CA . LEU A 1 157 ? 23.708 17.021 4.379 1.00 8.26 153 LEU A CA 1
ATOM 1197 C C . LEU A 1 157 ? 24.679 16.352 3.427 1.00 11.79 153 LEU A C 1
ATOM 1198 O O . LEU A 1 157 ? 25.828 16.799 3.324 1.00 12.31 153 LEU A O 1
ATOM 1203 N N . THR A 1 158 ? 24.239 15.305 2.717 1.00 9.51 154 THR A N 1
ATOM 1204 C CA . THR A 1 158 ? 25.123 14.569 1.810 1.00 9.23 154 THR A CA 1
ATOM 1205 C C . THR A 1 158 ? 25.478 15.414 0.607 1.00 12.53 154 THR A C 1
ATOM 1206 O O . THR A 1 158 ? 26.612 15.327 0.129 1.00 11.52 154 THR A O 1
ATOM 1210 N N . TYR A 1 159 ? 24.522 16.242 0.139 1.00 10.47 155 TYR A N 1
ATOM 1211 C CA . TYR A 1 159 ? 24.729 17.183 -0.966 1.00 10.00 155 TYR A CA 1
ATOM 1212 C C . TYR A 1 159 ? 25.851 18.178 -0.560 1.00 11.57 155 TYR A C 1
ATOM 1213 O O . TYR A 1 159 ? 26.794 18.383 -1.340 1.00 11.71 155 TYR A O 1
ATOM 1222 N N . GLU A 1 160 ? 25.772 18.755 0.661 1.00 9.91 156 GLU A N 1
ATOM 1223 C CA . GLU A 1 160 ? 26.824 19.673 1.146 1.00 9.89 156 GLU A CA 1
ATOM 1224 C C . GLU A 1 160 ? 28.169 18.987 1.281 1.00 13.87 156 GLU A C 1
ATOM 1225 O O . GLU A 1 160 ? 29.186 19.573 0.908 1.00 12.93 156 GLU A O 1
ATOM 1231 N N . VAL A 1 161 ? 28.178 17.743 1.726 1.00 11.75 157 VAL A N 1
ATOM 1232 C CA . VAL A 1 161 ? 29.421 16.993 1.813 1.00 12.17 157 VAL A CA 1
ATOM 1233 C C . VAL A 1 161 ? 30.017 16.874 0.414 1.00 15.18 157 VAL A C 1
ATOM 1234 O O . VAL A 1 161 ? 31.146 17.126 0.248 1.00 15.23 157 VAL A O 1
ATOM 1238 N N . ARG A 1 162 ? 29.226 16.511 -0.569 1.00 11.16 158 ARG A N 1
ATOM 1239 C CA . ARG A 1 162 ? 29.766 16.375 -1.899 1.00 11.38 158 ARG A CA 1
ATOM 1240 C C . ARG A 1 162 ? 30.238 17.717 -2.462 1.00 14.81 158 ARG A C 1
ATOM 1241 O O . ARG A 1 162 ? 31.262 17.748 -3.110 1.00 14.81 158 ARG A O 1
ATOM 1249 N N . MET A 1 163 ? 29.498 18.784 -2.165 1.00 11.61 159 MET A N 1
ATOM 1250 C CA . MET A 1 163 ? 29.917 20.124 -2.615 1.00 12.73 159 MET A CA 1
ATOM 1251 C C . MET A 1 163 ? 31.302 20.474 -2.024 1.00 17.29 159 MET A C 1
ATOM 1252 O O . MET A 1 163 ? 32.172 20.966 -2.753 1.00 17.12 159 MET A O 1
ATOM 1257 N N . ALA A 1 164 ? 31.529 20.140 -0.740 1.00 13.94 160 ALA A N 1
ATOM 1258 C CA . ALA A 1 164 ? 32.832 20.429 -0.105 1.00 14.59 160 ALA A CA 1
ATOM 1259 C C . ALA A 1 164 ? 33.946 19.569 -0.673 1.00 18.52 160 ALA A C 1
ATOM 1260 O O . ALA A 1 164 ? 35.043 20.076 -0.937 1.00 19.61 160 ALA A O 1
ATOM 1262 N N . TRP A 1 165 ? 33.656 18.291 -0.903 1.00 14.17 161 TRP A N 1
ATOM 1263 C CA . TRP A 1 165 ? 34.561 17.303 -1.467 1.00 15.88 161 TRP A CA 1
ATOM 1264 C C . TRP A 1 165 ? 34.986 17.696 -2.897 1.00 20.51 161 TRP A C 1
ATOM 1265 O O . TRP A 1 165 ? 36.172 17.571 -3.239 1.00 20.49 161 TRP A O 1
ATOM 1276 N N . LEU A 1 166 ? 34.036 18.205 -3.702 1.00 16.92 162 LEU A N 1
ATOM 1277 C CA . LEU A 1 166 ? 34.323 18.694 -5.059 1.00 16.84 162 LEU A CA 1
ATOM 1278 C C . LEU A 1 166 ? 35.204 19.954 -5.005 1.00 22.10 162 LEU A C 1
ATOM 1279 O O . LEU A 1 166 ? 36.215 20.029 -5.723 1.00 22.52 162 LEU A O 1
ATOM 1284 N N . ALA A 1 167 ? 34.825 20.929 -4.150 1.00 19.15 163 ALA A N 1
ATOM 1285 C CA . ALA A 1 167 ? 35.555 22.204 -3.984 1.00 21.30 163 ALA A CA 1
ATOM 1286 C C . ALA A 1 167 ? 37.025 21.990 -3.588 1.00 28.72 163 ALA A C 1
ATOM 1287 O O . ALA A 1 167 ? 37.907 22.677 -4.114 1.00 29.39 163 ALA A O 1
ATOM 1289 N N . ALA A 1 168 ? 37.289 20.993 -2.723 1.00 25.17 164 ALA A N 1
ATOM 1290 C CA . ALA A 1 168 ? 38.635 20.641 -2.258 1.00 25.27 164 ALA A CA 1
ATOM 1291 C C . ALA A 1 168 ? 39.512 20.065 -3.390 1.00 32.18 164 ALA A C 1
ATOM 1292 O O . ALA A 1 168 ? 40.741 20.071 -3.274 1.00 32.65 164 ALA A O 1
ATOM 1294 N N . GLN A 1 169 ? 38.874 19.634 -4.469 1.00 29.16 165 GLN A N 1
ATOM 1295 C CA . GLN A 1 169 ? 39.523 19.070 -5.639 1.00 29.37 165 GLN A CA 1
ATOM 1296 C C . GLN A 1 169 ? 39.601 20.059 -6.771 1.00 35.49 165 GLN A C 1
ATOM 1297 O O . GLN A 1 169 ? 39.936 19.720 -7.840 1.00 36.29 165 GLN A O 1
ATOM 1303 N N . GLY A 1 170 ? 39.275 21.282 -6.510 1.00 33.32 166 GLY A N 1
ATOM 1304 C CA . GLY A 1 170 ? 39.243 22.345 -7.506 1.00 34.09 166 GLY A CA 1
ATOM 1305 C C . GLY A 1 170 ? 38.159 22.112 -8.540 1.00 39.77 166 GLY A C 1
ATOM 1306 O O . GLY A 1 170 ? 38.357 22.407 -9.721 1.00 41.22 166 GLY A O 1
ATOM 1307 N N . LYS A 1 171 ? 37.053 21.527 -8.101 1.00 34.89 167 LYS A N 1
ATOM 1308 C CA . LYS A 1 171 ? 35.962 21.242 -8.986 1.00 38.73 167 LYS A CA 1
ATOM 1309 C C . LYS A 1 171 ? 34.718 21.885 -8.485 1.00 69.26 167 LYS A C 1
ATOM 1310 O O . LYS A 1 171 ? 33.683 21.459 -8.875 1.00 45.90 167 LYS A O 1
#

Nearest PDB structures (foldseek):
  5gmc-assembly1_A  TM=9.852E-01  e=1.545E-32  Pseudomonas aeruginosa
  4cne-as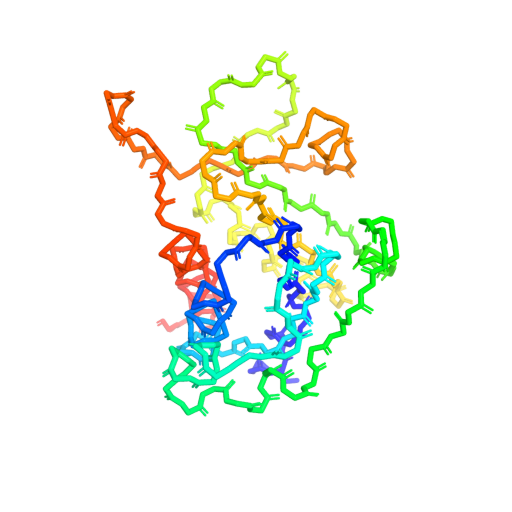sembly1_B  TM=9.634E-01  e=3.312E-22  Escherichia coli K-12
  4xbo-assembly1_A  TM=9.540E-01  e=1.085E-21  Escherichia coli K-12
  3onp-assembly1_A-2  TM=9.586E-01  e=1.370E-16  Cereibacter sphaeroides 2.4.1
  3ic6-assembly1_A-2  TM=9.161E-01  e=2.962E-16  Neisseria gonorrhoeae FA 1090

Secondary structure (DSSP, 8-state):
-TGGGGGGEEEEEES-S-HHHHHHHHHHHHTTT--EEEEES-SS-S-HHHHHHHTT-HHHHHH-EEES-HHHHTTT-SEEEEE-SS--S--S-EE-HHHHHHHHHHHHHTT--EEEEE-BTTTBS-HHHHHT-SEEE-----GGG-PPPHHHHHHHHHHHHHHHHHHTTT-

Organism: Pseudomonas aeruginosa (NCBI:txid287)

CATH classification: 3.40.1280.10

InterPro domains:
  IPR001537 tRNA/rRNA methyltransferase, SpoU type [PF00588] (5-155)
  IPR004384 RNA methyltransferase TrmJ/LasT [PIRSF004808] (2-246)
  IPR004384 RNA methyltransferase TrmJ/LasT [PTHR42786] (2-247)
  IPR004384 RNA methyltransferase TrmJ/LasT [TIGR00050] (1-245)
  IPR029026 tRNA (guanine-N1-)-methyltransferase, N-terminal [G3DSA:3.40.1280.10] (1-177)
  IPR029028 Alpha/beta knot methyltransferases [SSF75217] (4-170)

Sequence (171 aa):
FQSMMLDRIRVVLVNTSSHPGNIGGAARAMKKNNMGLSQLVLVQPESFPHGDAVARASGATDILDAARVVDTLEEALSSGCSVVLGTSARDRRIPWPLLDPRECATTCLEHLEANGEVALVFGREYAGLTNEELQRCQFHVHIPSDPEFGSLNLAAAVQVLTYEVRMAWLAAQGK

Solvent-accessible surface area: 8360 Å² total; per-residue (Å²): 160,75,53,118,14,2,57,57,0,20,0,0,0,2,34,1,42,90,16,6,4,0,0,9,0,0,122,4,0,99,76,38,34,3,42,45,4,0,0,8,103,22,108,44,46,117,75,54,72,0,79,74,109,0,67,53,2,52,76,5,11,127,77,16,113,83,14,101,64,20,102,77,0,5,72,76,27,64,8,5,1,0,22,11,37,116,126,47,218,28,127,87,74,111,26,50,11,173,85,0,2,93,17,0,11,109,39,2,114,82,123,10,38,0,0,1,0,2,8,56,24,175,59,22,2,57,74,129,26,0,96,80,2,82,51,6,0,45,26,93,40,86,130,165,179,19,54,64,74,12,10,44,13,0,55,46,1,0,96,27,0,69,94,23,14,46,72,67,54,74,169

Foldseek 3Di:
DLLVLQQLEAEEEEQEEDLLLLLLQLLLQVVLSYAHYEYANHPDPPDPNSVVSVVPSVNSSVNYHYHPDPVVSCPQAPFEEFEDQDCPVDPAAEAELLVVLVVSVVQSVVVGHYYYYWYYDPVIDDPVSNVVGRYYYYHDDDVVDTDDRSSVVSNSNSVSNSVSSVVVVVD

Radius of gyration: 14.69 Å; Cα contacts (8 Å, |Δi|>4): 348; chains: 1; bounding box: 36×33×35 Å

B-factor: mean 20.87, std 13.54, range [6.03, 104.17]